Protein AF-A0A5J4PEL5-F1 (afdb_monomer_lite)

Secondary structure (DSSP, 8-state):
--------S-TTHHHHHHHHHHTT---PPPPTT-TTTTHHHHHHHHHIIIIIIHHHHHH---SSHHHHHHHHHHHHHIIIII----STTTTT--HHHHHHHHHHHHTTT-TT--GGG--------

Radius of gyration: 18.02 Å; chains: 1; bounding box: 47×32×40 Å

pLDDT: mean 70.87, std 19.32, range [28.73, 94.69]

Structure (mmCIF, N/CA/C/O backbone):
data_AF-A0A5J4PEL5-F1
#
_entry.id   AF-A0A5J4PEL5-F1
#
loop_
_atom_site.group_PDB
_atom_site.id
_atom_site.type_symbol
_atom_site.label_atom_id
_atom_site.label_alt_id
_atom_site.label_comp_id
_atom_site.label_asym_id
_atom_site.label_entity_id
_atom_site.label_seq_id
_atom_site.pdbx_PDB_ins_code
_atom_site.Cartn_x
_atom_site.Cartn_y
_atom_site.Cartn_z
_atom_site.occupancy
_atom_site.B_iso_or_equiv
_atom_site.auth_seq_id
_atom_site.auth_comp_id
_atom_site.auth_asym_id
_atom_site.auth_atom_id
_atom_site.pdbx_PDB_model_num
ATOM 1 N N . MET A 1 1 ? 31.646 -22.221 -7.564 1.00 28.73 1 MET A N 1
ATOM 2 C CA . MET A 1 1 ? 32.616 -21.230 -7.060 1.00 28.73 1 MET A CA 1
ATOM 3 C C . MET A 1 1 ? 31.809 -20.169 -6.350 1.00 28.73 1 MET A C 1
ATOM 5 O O . MET A 1 1 ? 31.082 -19.440 -7.006 1.00 28.73 1 MET A O 1
ATOM 9 N N . ILE A 1 2 ? 31.810 -20.218 -5.021 1.00 31.23 2 ILE A N 1
ATOM 10 C CA . ILE A 1 2 ? 31.106 -19.267 -4.164 1.00 31.23 2 ILE A CA 1
ATOM 11 C C . ILE A 1 2 ? 32.104 -18.132 -3.950 1.00 31.23 2 ILE A C 1
ATOM 13 O O . ILE A 1 2 ? 33.032 -18.295 -3.164 1.00 31.23 2 ILE A O 1
ATOM 17 N N . GLU A 1 3 ? 32.000 -17.058 -4.732 1.00 33.28 3 GLU A N 1
ATOM 18 C CA . GLU A 1 3 ? 32.787 -15.853 -4.470 1.00 33.28 3 GLU A CA 1
ATOM 19 C C . GLU A 1 3 ? 32.128 -15.045 -3.355 1.00 33.28 3 GLU A C 1
ATOM 21 O O . GLU A 1 3 ? 30.905 -14.914 -3.269 1.00 33.28 3 GLU A O 1
ATOM 26 N N . GLU A 1 4 ? 32.980 -14.586 -2.450 1.00 37.16 4 GLU A N 1
ATOM 27 C CA . GLU A 1 4 ? 32.642 -13.984 -1.177 1.00 37.16 4 GLU A CA 1
ATOM 28 C C . GLU A 1 4 ? 31.780 -12.727 -1.338 1.00 37.16 4 GLU A C 1
ATOM 30 O O . GLU A 1 4 ? 32.210 -11.700 -1.863 1.00 37.16 4 GLU A O 1
ATOM 35 N N . LEU A 1 5 ? 30.555 -12.790 -0.812 1.00 35.81 5 LEU A N 1
ATOM 36 C CA . LEU A 1 5 ? 29.727 -11.622 -0.526 1.00 35.81 5 LEU A CA 1
ATOM 37 C C . LEU A 1 5 ? 30.418 -10.791 0.564 1.00 35.81 5 LEU A C 1
ATOM 39 O O . LEU A 1 5 ? 30.185 -10.978 1.760 1.00 35.81 5 LEU A O 1
ATOM 43 N N . GLN A 1 6 ? 31.300 -9.887 0.136 1.00 33.81 6 GLN A N 1
ATOM 44 C CA . GLN A 1 6 ? 31.979 -8.935 1.001 1.00 33.81 6 GLN A CA 1
ATOM 45 C C . GLN A 1 6 ? 30.943 -8.061 1.717 1.00 33.81 6 GLN A C 1
ATOM 47 O O . GLN A 1 6 ? 30.171 -7.305 1.124 1.00 33.81 6 GLN A O 1
ATOM 52 N N . TYR A 1 7 ? 30.920 -8.233 3.029 1.00 41.91 7 TYR A N 1
ATOM 53 C CA . TYR A 1 7 ? 29.895 -7.759 3.937 1.00 41.91 7 TYR A CA 1
ATOM 54 C C . TYR A 1 7 ? 30.267 -6.403 4.550 1.00 41.91 7 TYR A C 1
ATOM 56 O O . TYR A 1 7 ? 31.341 -6.249 5.127 1.00 41.91 7 TYR A O 1
ATOM 64 N N . CYS A 1 8 ? 29.332 -5.449 4.502 1.00 41.25 8 CYS A N 1
ATOM 65 C CA . CYS A 1 8 ? 29.370 -4.203 5.270 1.00 41.25 8 CYS A CA 1
ATOM 66 C C . CYS A 1 8 ? 28.027 -4.002 5.999 1.00 41.25 8 CYS A C 1
ATOM 68 O O . CYS A 1 8 ? 27.135 -3.346 5.463 1.00 41.25 8 CYS A O 1
ATOM 70 N N . GLY A 1 9 ? 27.871 -4.553 7.211 1.00 40.81 9 GLY A N 1
ATOM 71 C CA . GLY A 1 9 ? 26.837 -4.103 8.164 1.00 40.81 9 GLY A CA 1
ATOM 72 C C . GLY A 1 9 ? 26.276 -5.176 9.105 1.00 40.81 9 GLY A C 1
ATOM 73 O O . GLY A 1 9 ? 25.651 -6.097 8.609 1.00 40.81 9 GLY A O 1
ATOM 74 N N . ALA A 1 10 ? 26.497 -4.986 10.420 1.00 44.25 10 ALA A N 1
ATOM 75 C CA . ALA A 1 10 ? 25.940 -5.626 11.636 1.00 44.25 10 ALA A CA 1
ATOM 76 C C . ALA A 1 10 ? 25.122 -6.939 11.504 1.00 44.25 10 ALA A C 1
ATOM 78 O O . ALA A 1 10 ? 24.181 -7.035 10.723 1.00 44.25 10 ALA A O 1
ATOM 79 N N . GLY A 1 11 ? 25.470 -7.937 12.335 1.00 49.84 11 GLY A N 1
ATOM 80 C CA . GLY A 1 11 ? 25.167 -9.376 12.174 1.00 49.84 11 GLY A CA 1
ATOM 81 C C . GLY A 1 11 ? 23.711 -9.795 11.932 1.00 49.84 11 GLY A C 1
ATOM 82 O O . GLY A 1 11 ? 23.489 -10.907 11.461 1.00 49.84 11 GLY A O 1
ATOM 83 N N . GLU A 1 12 ? 22.741 -8.915 12.171 1.00 53.38 12 GLU A N 1
ATOM 84 C CA . GLU A 1 12 ? 21.305 -9.139 11.953 1.00 53.38 12 GLU A CA 1
ATOM 85 C C . GLU A 1 12 ? 20.914 -9.174 10.464 1.00 53.38 12 GLU A C 1
ATOM 87 O O . GLU A 1 12 ? 19.943 -9.821 10.079 1.00 53.38 12 GLU A O 1
ATOM 92 N N . HIS A 1 13 ? 21.696 -8.552 9.574 1.00 58.12 13 HIS A N 1
ATOM 93 C CA . HIS A 1 13 ? 21.379 -8.535 8.140 1.00 58.12 13 HIS A CA 1
ATOM 94 C C . HIS A 1 13 ? 21.734 -9.830 7.397 1.00 58.12 13 HIS A C 1
ATOM 96 O O . HIS A 1 13 ? 21.374 -9.982 6.226 1.00 58.12 13 HIS A O 1
ATOM 102 N N . ARG A 1 14 ? 22.434 -10.769 8.045 1.00 65.19 14 ARG A N 1
ATOM 103 C CA . ARG A 1 14 ? 22.908 -11.998 7.397 1.00 65.19 14 ARG A CA 1
ATOM 104 C C . ARG A 1 14 ? 21.765 -12.959 7.077 1.00 65.19 14 ARG A C 1
ATOM 106 O O . ARG A 1 14 ? 21.748 -13.512 5.985 1.00 65.19 14 ARG A O 1
ATOM 113 N N . GLU A 1 15 ? 20.806 -13.124 7.984 1.00 77.88 15 GLU A N 1
ATOM 114 C CA . GLU A 1 15 ? 19.688 -14.065 7.812 1.00 77.88 15 GLU A CA 1
ATOM 115 C C . GLU A 1 15 ? 18.793 -13.673 6.634 1.00 77.88 15 GLU A C 1
ATOM 117 O O . GLU A 1 15 ? 18.465 -14.508 5.793 1.00 77.88 15 GLU A O 1
ATOM 122 N N . PHE A 1 16 ? 18.489 -12.380 6.506 1.00 77.88 16 PHE A N 1
ATOM 123 C CA . PHE A 1 16 ? 17.719 -11.857 5.381 1.00 77.88 16 PHE A CA 1
ATOM 124 C C . PHE A 1 16 ? 18.449 -12.047 4.043 1.00 77.88 16 PHE A C 1
ATOM 126 O O . PHE A 1 16 ? 17.841 -12.490 3.076 1.00 77.88 16 PHE A O 1
ATOM 133 N N . GLN A 1 17 ? 19.759 -11.773 3.971 1.00 76.12 17 GLN A N 1
ATOM 134 C CA . GLN A 1 17 ? 20.521 -11.997 2.732 1.00 76.12 17 GLN A CA 1
ATOM 135 C C . GLN A 1 17 ? 20.649 -13.484 2.378 1.00 76.12 17 GLN A C 1
ATOM 137 O O . GLN A 1 17 ? 20.595 -13.832 1.202 1.00 76.12 17 GLN A O 1
ATOM 142 N N . LEU A 1 18 ? 20.781 -14.362 3.376 1.00 81.31 18 LEU A N 1
ATOM 143 C CA . LEU A 1 18 ? 20.791 -15.809 3.161 1.00 81.31 18 LEU A CA 1
ATOM 144 C C . LEU A 1 18 ? 19.449 -16.301 2.623 1.00 81.31 18 LEU A C 1
ATOM 146 O O . LEU A 1 18 ? 19.442 -17.085 1.682 1.00 81.31 18 LEU A O 1
ATOM 150 N N . TYR A 1 19 ? 18.332 -15.817 3.172 1.00 79.69 19 TYR A N 1
ATOM 151 C CA . TYR A 1 19 ? 17.002 -16.138 2.657 1.00 79.69 19 TYR A CA 1
ATOM 152 C C . TYR A 1 19 ? 16.869 -15.754 1.181 1.00 79.69 19 TYR A C 1
ATOM 154 O O . TYR A 1 19 ? 16.490 -16.590 0.369 1.00 79.69 19 TYR A O 1
ATOM 162 N N . LEU A 1 20 ? 17.261 -14.529 0.815 1.00 80.06 20 LEU A N 1
ATOM 163 C CA . LEU A 1 20 ? 17.214 -14.075 -0.577 1.00 80.06 20 LEU A CA 1
ATOM 164 C C . LEU A 1 20 ? 18.107 -14.920 -1.494 1.00 80.06 20 LEU A C 1
ATOM 166 O O . LEU A 1 20 ? 17.686 -15.266 -2.589 1.00 80.06 20 LEU A O 1
ATOM 170 N N . ALA A 1 21 ? 19.303 -15.301 -1.036 1.00 79.50 21 ALA A N 1
ATOM 171 C CA . ALA A 1 21 ? 20.205 -16.155 -1.805 1.00 79.50 21 ALA A CA 1
ATOM 172 C C . ALA A 1 21 ? 19.664 -17.587 -1.985 1.00 79.50 21 ALA A C 1
ATOM 174 O O . ALA A 1 21 ? 19.804 -18.160 -3.061 1.00 79.50 21 ALA A O 1
ATOM 175 N N . ILE A 1 22 ? 19.040 -18.165 -0.952 1.00 80.44 22 ILE A N 1
ATOM 176 C CA . ILE A 1 22 ? 18.398 -19.492 -1.015 1.00 80.44 22 ILE A CA 1
ATOM 177 C C . ILE A 1 22 ? 17.198 -19.471 -1.966 1.00 80.44 22 ILE A C 1
ATOM 179 O O . ILE A 1 22 ? 16.951 -20.438 -2.688 1.00 80.44 22 ILE A O 1
ATOM 183 N N . GLU A 1 23 ? 16.453 -18.373 -1.951 1.00 78.88 23 GLU A N 1
ATOM 184 C CA . GLU A 1 23 ? 15.251 -18.177 -2.751 1.00 78.88 23 GLU A CA 1
ATOM 185 C C . GLU A 1 23 ? 15.527 -17.608 -4.153 1.00 78.88 23 GLU A C 1
ATOM 187 O O . GLU A 1 23 ? 14.583 -17.383 -4.904 1.00 78.88 23 GLU A O 1
ATOM 192 N N . ASP A 1 24 ? 16.798 -17.417 -4.522 1.00 77.56 24 ASP A N 1
ATOM 193 C CA . ASP A 1 24 ? 17.230 -16.858 -5.812 1.00 77.56 24 ASP A CA 1
ATOM 194 C C . ASP A 1 24 ? 16.589 -15.485 -6.123 1.00 77.56 24 ASP A C 1
ATOM 196 O O . ASP A 1 24 ? 16.211 -15.174 -7.253 1.00 77.56 24 ASP A O 1
ATOM 200 N N . ILE A 1 25 ? 16.441 -14.643 -5.092 1.00 76.44 25 ILE A N 1
ATOM 201 C CA . ILE A 1 25 ? 15.924 -13.275 -5.205 1.00 76.44 25 ILE A CA 1
ATOM 202 C C . ILE A 1 25 ? 17.089 -12.285 -5.235 1.00 76.44 25 ILE A C 1
ATOM 204 O O . ILE A 1 25 ? 17.830 -12.129 -4.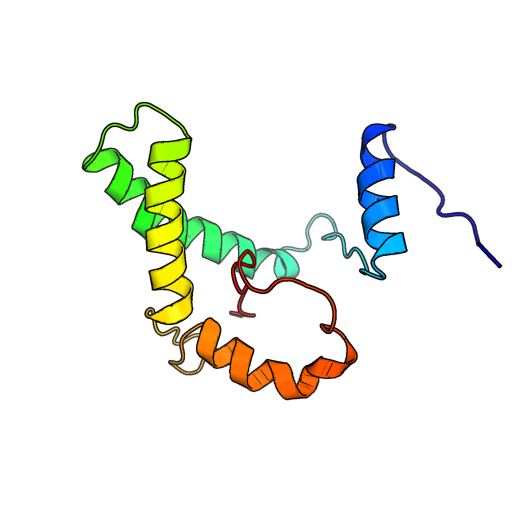261 1.00 76.44 25 ILE A O 1
ATOM 208 N N . GLU A 1 26 ? 17.193 -11.515 -6.317 1.00 74.19 26 GLU A N 1
ATOM 209 C CA . GLU A 1 26 ? 18.144 -10.409 -6.400 1.00 74.19 26 GLU A CA 1
ATOM 210 C C . GLU A 1 26 ? 17.696 -9.218 -5.531 1.00 74.19 26 GLU A C 1
ATOM 212 O O . GLU A 1 26 ? 16.634 -8.622 -5.731 1.00 74.19 26 GLU A O 1
ATOM 217 N N . HIS A 1 27 ? 18.534 -8.822 -4.570 1.00 74.50 27 HIS A N 1
ATOM 218 C CA . HIS A 1 27 ? 18.276 -7.654 -3.731 1.00 74.50 27 HIS A CA 1
ATOM 219 C C . HIS A 1 27 ? 18.799 -6.370 -4.379 1.00 74.50 27 HIS A C 1
ATOM 221 O O . HIS A 1 27 ? 19.985 -6.048 -4.296 1.00 74.50 27 HIS A O 1
ATOM 227 N N . THR A 1 28 ? 17.900 -5.565 -4.937 1.00 73.31 28 THR A N 1
ATOM 228 C CA . THR A 1 28 ? 18.255 -4.216 -5.393 1.00 73.31 28 THR A CA 1
ATOM 229 C C . THR A 1 28 ? 18.100 -3.204 -4.259 1.00 73.31 28 THR A C 1
ATOM 231 O O . THR A 1 28 ? 17.017 -3.047 -3.700 1.00 73.31 28 THR A O 1
ATOM 234 N N . LYS A 1 29 ? 19.170 -2.465 -3.944 1.00 70.31 29 LYS A N 1
ATOM 235 C CA . LYS A 1 29 ? 19.127 -1.338 -2.998 1.00 70.31 29 LYS A CA 1
ATOM 236 C C . LYS A 1 29 ? 19.003 -0.015 -3.747 1.00 70.31 29 LYS A C 1
ATOM 238 O O . LYS A 1 29 ? 19.723 0.232 -4.716 1.00 70.31 29 LYS A O 1
ATOM 243 N N . THR A 1 30 ? 18.146 0.877 -3.257 1.00 65.06 30 THR A N 1
ATOM 244 C CA . THR A 1 30 ? 18.075 2.255 -3.759 1.00 65.06 30 THR A CA 1
ATOM 245 C C . THR A 1 30 ? 19.385 2.981 -3.458 1.00 65.06 30 THR A C 1
ATOM 247 O O . THR A 1 30 ? 19.826 3.042 -2.309 1.00 65.06 30 THR A O 1
ATOM 250 N N . LYS A 1 31 ? 20.019 3.551 -4.488 1.00 63.22 31 LYS A N 1
ATOM 251 C CA . LYS A 1 31 ? 21.197 4.408 -4.302 1.00 63.22 31 LYS A CA 1
ATOM 252 C C . LYS A 1 31 ? 20.792 5.672 -3.542 1.00 63.22 31 LYS A C 1
ATOM 254 O O . LYS A 1 31 ? 19.754 6.270 -3.829 1.00 63.22 31 LYS A O 1
ATOM 259 N N . ALA A 1 32 ? 21.634 6.110 -2.606 1.00 59.34 32 ALA A N 1
ATOM 260 C CA . ALA A 1 32 ? 21.429 7.376 -1.911 1.00 59.34 32 ALA A CA 1
ATOM 261 C C . ALA A 1 32 ? 21.242 8.515 -2.932 1.00 59.34 32 ALA A C 1
ATOM 263 O O . ALA A 1 32 ? 22.011 8.623 -3.885 1.00 59.34 32 ALA A O 1
ATOM 264 N N . LYS A 1 33 ? 20.225 9.361 -2.721 1.00 56.97 33 LYS A N 1
ATOM 265 C CA . LYS A 1 33 ? 19.868 10.497 -3.597 1.00 56.97 33 LYS A CA 1
ATOM 266 C C . LYS A 1 33 ? 19.364 10.118 -5.005 1.00 56.97 33 LYS A C 1
ATOM 268 O O . LYS A 1 33 ? 19.389 10.967 -5.891 1.00 56.97 33 LYS A O 1
ATOM 273 N N . SER A 1 34 ?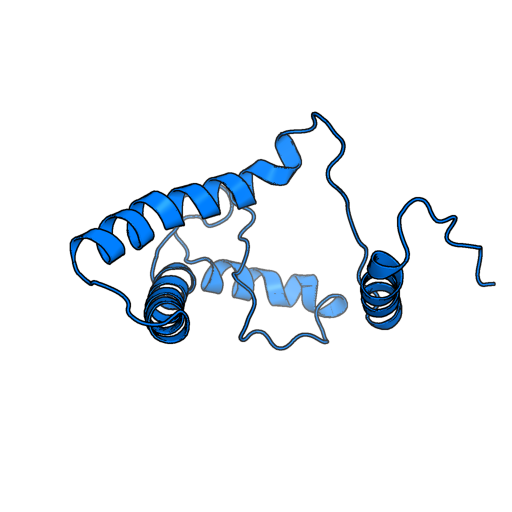 18.866 8.894 -5.214 1.00 56.84 34 SER A N 1
ATOM 274 C CA . SER A 1 34 ? 18.170 8.497 -6.451 1.00 56.84 34 SER A CA 1
ATOM 275 C C . SER A 1 34 ? 16.655 8.360 -6.208 1.00 56.84 34 SER A C 1
ATOM 277 O O . SER A 1 34 ? 16.173 7.268 -5.918 1.00 56.84 34 SER A O 1
ATOM 279 N N . PRO A 1 35 ? 15.877 9.455 -6.299 1.00 56.72 35 PRO A N 1
ATOM 280 C CA . PRO A 1 35 ? 14.441 9.462 -5.986 1.00 56.72 35 PRO A CA 1
ATOM 281 C C . PRO A 1 35 ? 13.572 8.666 -6.977 1.00 56.72 35 PRO A C 1
ATOM 283 O O . PRO A 1 35 ? 12.401 8.410 -6.715 1.00 56.72 35 PRO A O 1
ATOM 286 N N . GLN A 1 36 ? 14.119 8.261 -8.125 1.00 57.16 36 GLN A N 1
ATOM 287 C CA . GLN A 1 36 ? 13.356 7.623 -9.199 1.00 57.16 36 GLN A CA 1
ATOM 288 C C . GLN A 1 36 ? 12.883 6.208 -8.835 1.00 57.16 36 GLN A C 1
ATOM 290 O O . GLN A 1 36 ? 11.827 5.791 -9.302 1.00 57.16 36 GLN A O 1
ATOM 295 N N . THR A 1 37 ? 13.626 5.478 -7.993 1.00 57.19 37 THR A N 1
ATOM 296 C CA . THR A 1 37 ? 13.311 4.076 -7.662 1.00 57.19 37 THR A CA 1
ATOM 297 C C . THR A 1 37 ? 12.289 3.927 -6.536 1.00 57.19 37 THR A C 1
ATOM 299 O O . THR A 1 37 ? 11.652 2.884 -6.445 1.00 57.19 37 THR A O 1
ATOM 302 N N . ASN A 1 38 ? 12.081 4.956 -5.704 1.00 69.56 38 ASN A N 1
ATOM 303 C CA . ASN A 1 38 ? 11.170 4.883 -4.553 1.00 69.56 38 ASN A CA 1
ATOM 304 C C . ASN A 1 38 ? 9.784 5.498 -4.811 1.00 69.56 38 ASN A C 1
ATOM 306 O O . ASN A 1 38 ? 8.866 5.325 -4.012 1.00 69.56 38 ASN A O 1
ATOM 310 N N . GLY A 1 39 ? 9.599 6.191 -5.939 1.00 73.06 39 GLY A N 1
ATOM 311 C CA . GLY A 1 39 ? 8.383 6.964 -6.206 1.00 73.06 39 GLY A CA 1
ATOM 312 C C . GLY A 1 39 ? 7.086 6.145 -6.205 1.00 73.06 39 GLY A C 1
ATOM 313 O O . GLY A 1 39 ? 6.031 6.684 -5.886 1.00 73.06 39 GLY A O 1
ATOM 314 N N . ILE A 1 40 ? 7.143 4.848 -6.525 1.00 75.00 40 ILE A N 1
ATOM 315 C CA . ILE A 1 40 ? 5.975 3.953 -6.452 1.00 75.00 40 ILE A CA 1
ATOM 316 C C . ILE A 1 40 ? 5.592 3.688 -4.993 1.00 75.00 40 ILE A C 1
ATOM 318 O O . ILE A 1 40 ? 4.434 3.867 -4.624 1.00 75.00 40 ILE A O 1
ATOM 322 N N . CYS A 1 41 ? 6.565 3.308 -4.164 1.00 77.56 41 CYS A N 1
ATOM 323 C CA . CYS A 1 41 ? 6.353 3.039 -2.744 1.00 77.56 41 CYS A CA 1
ATOM 324 C C . CYS A 1 41 ? 5.877 4.302 -2.011 1.00 77.56 41 CYS A C 1
ATOM 326 O O . CYS A 1 41 ? 4.897 4.274 -1.272 1.00 77.56 41 CYS A O 1
ATOM 328 N N . GLU A 1 42 ? 6.494 5.448 -2.304 1.00 82.50 42 GLU A N 1
ATOM 329 C CA . GLU A 1 42 ? 6.085 6.741 -1.750 1.00 82.50 42 GLU A CA 1
ATOM 330 C C . GLU A 1 42 ? 4.656 7.128 -2.144 1.00 82.50 42 GLU A C 1
ATOM 332 O O . GLU A 1 42 ? 3.896 7.618 -1.306 1.00 82.50 42 GLU A O 1
ATOM 337 N N . ARG A 1 43 ? 4.266 6.913 -3.409 1.00 82.50 43 ARG A N 1
ATOM 338 C CA . ARG A 1 43 ? 2.887 7.151 -3.856 1.00 82.50 43 ARG A CA 1
ATOM 339 C C . ARG A 1 43 ? 1.907 6.216 -3.156 1.00 82.50 43 ARG A C 1
ATOM 341 O O . ARG A 1 43 ? 0.882 6.694 -2.684 1.00 82.50 43 ARG A O 1
ATOM 348 N N . PHE A 1 44 ? 2.237 4.931 -3.043 1.00 84.50 44 PHE A N 1
ATOM 349 C CA . PHE A 1 44 ? 1.406 3.958 -2.339 1.00 84.50 44 PHE A CA 1
ATOM 350 C C . PHE A 1 44 ? 1.191 4.346 -0.871 1.00 84.50 44 PHE A C 1
ATOM 352 O O . PHE A 1 44 ? 0.048 4.442 -0.428 1.00 84.50 44 PHE A O 1
ATOM 359 N N . HIS A 1 45 ? 2.264 4.661 -0.140 1.00 84.94 45 HIS A N 1
ATOM 360 C CA . HIS A 1 45 ? 2.168 5.090 1.257 1.00 84.94 45 HIS A CA 1
ATOM 361 C C . HIS A 1 45 ? 1.344 6.367 1.421 1.00 84.94 45 HIS A C 1
ATOM 363 O O . HIS A 1 45 ? 0.559 6.469 2.359 1.00 84.94 45 HIS A O 1
ATOM 369 N N . ARG A 1 46 ? 1.465 7.322 0.492 1.00 87.94 46 ARG A N 1
ATOM 370 C CA . ARG A 1 46 ? 0.632 8.530 0.500 1.00 87.94 46 ARG A CA 1
ATOM 371 C C . ARG A 1 46 ? -0.846 8.201 0.296 1.00 87.94 46 ARG A C 1
ATOM 373 O O . ARG A 1 46 ? -1.677 8.675 1.056 1.00 87.94 46 ARG A O 1
ATOM 380 N N . THR A 1 47 ? -1.172 7.349 -0.676 1.00 89.75 47 THR A N 1
ATOM 381 C CA . THR A 1 47 ? -2.555 6.913 -0.910 1.00 89.75 47 THR A CA 1
ATOM 382 C C . THR A 1 47 ? -3.132 6.181 0.301 1.00 89.75 47 THR A C 1
ATOM 384 O O . THR A 1 47 ? -4.251 6.474 0.703 1.00 89.75 47 THR A O 1
ATOM 387 N N . MET A 1 48 ? -2.368 5.284 0.927 1.00 90.25 48 MET A N 1
ATOM 388 C CA . MET A 1 48 ? -2.792 4.608 2.156 1.00 90.25 48 MET A CA 1
ATOM 389 C C . MET A 1 48 ? -3.016 5.604 3.302 1.00 90.25 48 MET A C 1
ATOM 391 O O . MET A 1 48 ? -4.004 5.504 4.027 1.00 90.25 48 MET A O 1
ATOM 395 N N . GLN A 1 49 ? -2.139 6.599 3.447 1.00 91.12 49 GLN A N 1
ATOM 396 C CA . GLN A 1 49 ? -2.300 7.653 4.445 1.00 91.12 49 GLN A CA 1
ATOM 397 C C . GLN A 1 49 ? -3.592 8.449 4.245 1.00 91.12 49 GLN A C 1
ATOM 399 O O . GLN A 1 49 ? -4.347 8.635 5.202 1.00 91.12 49 GLN A O 1
ATOM 404 N N . ASP A 1 50 ? -3.846 8.897 3.018 1.00 90.94 50 ASP A N 1
ATOM 405 C CA . ASP A 1 50 ? -4.954 9.795 2.697 1.00 90.94 50 ASP A CA 1
ATOM 406 C C . ASP A 1 50 ? -6.306 9.065 2.659 1.00 90.94 50 ASP A C 1
ATOM 408 O O . ASP A 1 50 ? -7.302 9.572 3.177 1.00 90.94 50 ASP A O 1
ATOM 412 N N . GLU A 1 51 ? -6.352 7.870 2.065 1.00 89.94 51 GLU A N 1
ATOM 413 C CA . GLU A 1 51 ? -7.595 7.118 1.866 1.00 89.94 51 GLU A CA 1
ATOM 414 C C . GLU A 1 51 ? -7.950 6.259 3.089 1.00 89.94 51 GLU A C 1
ATOM 416 O O . GLU A 1 51 ? -9.107 6.264 3.523 1.00 89.94 51 GLU A O 1
ATOM 421 N N . PHE A 1 52 ? -6.969 5.557 3.670 1.00 91.62 52 PHE A N 1
ATOM 422 C CA . PHE A 1 52 ? -7.193 4.640 4.788 1.00 91.62 52 PHE A CA 1
ATOM 423 C C . PHE A 1 52 ? -6.955 5.310 6.142 1.00 91.62 52 PHE A C 1
ATOM 425 O O . PHE A 1 52 ? -7.923 5.579 6.854 1.00 91.62 52 PHE A O 1
ATOM 432 N N . TYR A 1 53 ? -5.706 5.622 6.507 1.00 91.19 53 TYR A N 1
ATOM 433 C CA . TYR A 1 53 ? -5.369 6.025 7.881 1.00 91.19 53 TYR A CA 1
ATOM 434 C C . TYR A 1 53 ? -6.116 7.284 8.332 1.00 91.19 53 TYR A C 1
ATOM 436 O O . TYR A 1 53 ? -6.684 7.314 9.426 1.00 91.19 53 TYR A O 1
ATOM 444 N N . ALA A 1 54 ? -6.187 8.308 7.479 1.00 91.62 54 ALA A N 1
ATOM 445 C CA . ALA A 1 54 ? -6.906 9.541 7.786 1.00 91.62 54 ALA A CA 1
ATOM 446 C C . ALA A 1 54 ? -8.414 9.322 8.007 1.00 91.62 54 ALA A C 1
ATOM 448 O O . ALA A 1 54 ? -9.054 10.099 8.718 1.00 91.62 54 ALA A O 1
ATOM 449 N N . THR A 1 55 ? -9.005 8.289 7.408 1.00 91.50 55 THR A N 1
ATOM 450 C CA . THR A 1 55 ? -10.430 7.973 7.552 1.00 91.50 55 THR A CA 1
ATOM 451 C C . THR A 1 55 ? -10.672 7.021 8.722 1.00 91.50 55 THR A C 1
ATOM 453 O O . THR A 1 55 ? -11.560 7.270 9.539 1.00 91.50 55 THR A O 1
ATOM 456 N N . ALA A 1 56 ? -9.864 5.967 8.830 1.00 90.88 56 ALA A N 1
ATOM 457 C CA . ALA A 1 56 ? -9.919 4.942 9.864 1.00 90.88 56 ALA A CA 1
ATOM 458 C C . ALA A 1 56 ? -9.815 5.556 11.268 1.00 90.88 56 ALA A C 1
ATOM 460 O O . ALA A 1 56 ? -10.733 5.412 12.076 1.00 90.88 56 ALA A O 1
ATOM 461 N N . PHE A 1 57 ? -8.777 6.362 11.517 1.00 92.00 57 PHE A N 1
ATOM 462 C CA . PHE A 1 57 ? -8.541 6.969 12.832 1.00 92.00 57 PHE A CA 1
ATOM 463 C C . PHE A 1 57 ? -9.542 8.068 13.216 1.00 92.00 57 PHE A C 1
ATOM 465 O O . PHE A 1 57 ? -9.603 8.460 14.378 1.00 92.00 57 PHE A O 1
ATOM 472 N N . ARG A 1 58 ? -10.351 8.566 12.270 1.00 92.12 58 ARG A N 1
ATOM 473 C CA . ARG A 1 58 ? -11.463 9.487 12.573 1.00 92.12 58 ARG A CA 1
ATOM 474 C C . ARG A 1 58 ? -12.754 8.758 12.937 1.00 92.12 58 ARG A C 1
ATOM 476 O O . ARG A 1 58 ? -13.600 9.342 13.606 1.00 92.12 58 ARG A O 1
ATOM 483 N N . LYS A 1 59 ? -12.936 7.523 12.460 1.00 91.25 59 LYS A N 1
ATOM 484 C CA . LYS A 1 59 ? -14.185 6.758 12.601 1.00 91.25 59 LYS A CA 1
ATOM 485 C C . LYS A 1 59 ? -14.134 5.712 13.712 1.00 91.25 59 LYS A C 1
ATOM 487 O O . LYS A 1 59 ? -15.172 5.417 14.295 1.00 91.25 59 LYS A O 1
ATOM 492 N N . LYS A 1 60 ? -12.960 5.138 13.980 1.00 90.31 60 LYS A N 1
ATOM 493 C CA . LYS A 1 60 ? -12.785 3.992 14.877 1.00 90.31 60 LYS A CA 1
ATOM 494 C C . LYS A 1 60 ? -11.564 4.197 15.773 1.00 90.31 60 LYS A C 1
ATOM 496 O O . LYS A 1 60 ? -10.518 4.654 15.318 1.00 90.31 60 LYS A O 1
ATOM 501 N N . ILE A 1 61 ? -11.710 3.852 17.053 1.00 91.25 61 ILE A N 1
ATOM 502 C CA . ILE A 1 61 ? -10.597 3.781 18.005 1.00 91.25 61 ILE A CA 1
ATOM 503 C C . ILE A 1 61 ? -10.147 2.325 18.071 1.00 91.25 61 ILE A C 1
ATOM 505 O O . ILE A 1 61 ? -10.863 1.477 18.603 1.00 91.25 61 ILE A O 1
ATOM 509 N N . TYR A 1 62 ? -8.962 2.053 17.540 1.00 93.38 62 TYR A N 1
ATOM 510 C CA . TYR A 1 62 ? -8.357 0.724 17.540 1.00 93.38 62 TYR A CA 1
ATOM 511 C C . TYR A 1 62 ? -7.752 0.407 18.909 1.00 93.38 62 TYR A C 1
ATOM 513 O O . TYR A 1 62 ? -7.007 1.216 19.459 1.00 93.38 62 TYR A O 1
ATOM 521 N N . GLN A 1 63 ? -8.073 -0.768 19.454 1.00 92.56 63 GLN A N 1
ATOM 522 C CA . GLN A 1 63 ? -7.556 -1.226 20.754 1.00 92.56 63 GLN A CA 1
ATOM 523 C C . GLN A 1 63 ? -6.339 -2.149 20.612 1.00 92.56 63 GLN A C 1
ATOM 525 O O . GLN A 1 63 ? -5.514 -2.231 21.518 1.00 92.56 63 GLN A O 1
ATOM 530 N N . THR A 1 64 ? -6.218 -2.839 19.476 1.00 94.69 64 THR A N 1
ATOM 531 C CA . THR A 1 64 ? -5.114 -3.755 19.172 1.00 94.69 64 THR A CA 1
ATOM 532 C C . THR A 1 64 ? -4.613 -3.534 17.749 1.00 94.69 64 THR A C 1
ATOM 534 O O . THR A 1 64 ? -5.318 -2.984 16.900 1.00 94.69 64 THR A O 1
ATOM 537 N N . ILE A 1 65 ? -3.383 -3.977 17.481 1.00 93.06 65 ILE A N 1
ATOM 538 C CA . ILE A 1 65 ? -2.803 -3.937 16.132 1.00 93.06 65 ILE A CA 1
ATOM 539 C C . ILE A 1 65 ? -3.573 -4.873 15.192 1.00 93.06 65 ILE A C 1
ATOM 541 O O . ILE A 1 65 ? -3.788 -4.515 14.040 1.00 93.06 65 ILE A O 1
ATOM 545 N N . ASP A 1 66 ? -4.053 -6.019 15.681 1.00 93.19 66 ASP A N 1
ATOM 546 C CA . ASP A 1 66 ? -4.807 -6.982 14.867 1.00 93.19 66 ASP A CA 1
ATOM 547 C C . ASP A 1 66 ? -6.119 -6.396 14.326 1.00 93.19 66 ASP A C 1
ATOM 549 O O . ASP A 1 66 ? -6.492 -6.654 13.184 1.00 93.19 66 ASP A O 1
ATOM 553 N N . ASP A 1 67 ? -6.797 -5.561 15.118 1.00 91.44 67 ASP A N 1
ATOM 554 C CA . ASP A 1 67 ? -8.023 -4.876 14.694 1.00 91.44 67 ASP A CA 1
ATOM 555 C C . ASP A 1 67 ? -7.746 -3.838 13.592 1.00 91.44 67 ASP A C 1
ATOM 557 O O . ASP A 1 67 ? -8.530 -3.674 12.658 1.00 91.44 67 ASP A O 1
ATOM 561 N N . LEU A 1 68 ? -6.590 -3.167 13.658 1.00 92.25 68 LEU A N 1
ATOM 562 C CA . LEU A 1 68 ? -6.129 -2.290 12.584 1.00 92.25 68 LEU A CA 1
ATOM 563 C C . LEU A 1 68 ? -5.733 -3.096 11.340 1.00 92.25 68 LEU A C 1
ATOM 565 O O . LEU A 1 68 ? -6.082 -2.705 10.228 1.00 92.25 68 LEU A O 1
ATOM 569 N N . GLN A 1 69 ? -5.037 -4.222 11.519 1.00 91.75 69 GLN A N 1
ATOM 570 C CA . GLN A 1 69 ? -4.601 -5.086 10.423 1.00 91.75 69 GLN A CA 1
ATOM 571 C C . GLN A 1 69 ? -5.792 -5.654 9.647 1.00 91.75 69 GLN A C 1
ATOM 573 O O . GLN A 1 69 ? -5.764 -5.640 8.421 1.00 91.75 69 GLN A O 1
ATOM 578 N N . ALA A 1 70 ? -6.862 -6.070 10.331 1.0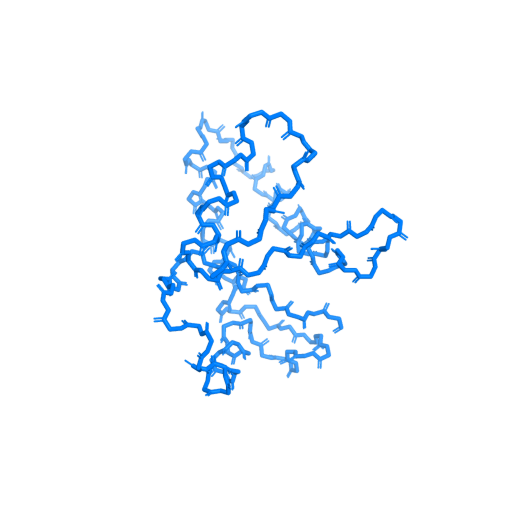0 92.44 70 ALA A N 1
ATOM 579 C CA . ALA A 1 70 ? -8.073 -6.563 9.680 1.00 92.44 70 ALA A CA 1
ATOM 580 C C . ALA A 1 70 ? -8.706 -5.510 8.752 1.00 92.44 70 ALA A C 1
ATOM 582 O O . ALA A 1 70 ? -9.075 -5.817 7.617 1.00 92.44 70 ALA A O 1
ATOM 583 N N . ASP A 1 71 ? -8.784 -4.253 9.199 1.00 92.44 71 ASP A N 1
ATOM 584 C CA . ASP A 1 71 ? -9.316 -3.161 8.379 1.00 92.44 71 ASP A CA 1
ATOM 585 C C . ASP A 1 71 ? -8.357 -2.797 7.224 1.00 92.44 71 ASP A C 1
ATOM 587 O O . ASP A 1 71 ? -8.813 -2.502 6.114 1.00 92.44 71 ASP A O 1
ATOM 591 N N . ILE A 1 72 ? -7.036 -2.859 7.453 1.00 92.38 72 ILE A N 1
ATOM 592 C CA . ILE A 1 72 ? -6.019 -2.679 6.403 1.00 92.38 72 ILE A CA 1
ATOM 593 C C . ILE A 1 72 ? -6.158 -3.760 5.332 1.00 92.38 72 ILE A C 1
ATOM 595 O O . ILE A 1 72 ? -6.116 -3.434 4.149 1.00 92.38 72 ILE A O 1
ATOM 599 N N . ASP A 1 73 ? -6.340 -5.022 5.714 1.00 91.00 73 ASP A N 1
ATOM 600 C CA . ASP A 1 73 ? -6.449 -6.143 4.777 1.00 91.00 73 ASP A CA 1
ATOM 601 C C . ASP A 1 73 ? -7.670 -5.981 3.860 1.00 91.00 73 ASP A C 1
ATOM 603 O O . ASP A 1 73 ? -7.582 -6.198 2.647 1.00 91.00 73 ASP A O 1
ATOM 607 N N . VAL A 1 74 ? -8.797 -5.517 4.413 1.00 91.88 74 VAL A N 1
ATOM 608 C CA . VAL A 1 74 ? -9.999 -5.184 3.634 1.00 91.88 74 VAL A CA 1
ATOM 609 C C . VAL A 1 74 ? -9.721 -4.037 2.661 1.00 91.88 74 VAL A C 1
ATOM 611 O O . VAL A 1 74 ? -10.062 -4.133 1.479 1.00 91.88 74 VAL A O 1
ATOM 614 N N . TRP A 1 75 ? -9.072 -2.965 3.123 1.00 92.50 75 TRP A N 1
ATOM 615 C CA . TRP A 1 75 ? -8.708 -1.843 2.255 1.00 92.50 75 TRP A CA 1
ATOM 616 C C . TRP A 1 75 ? -7.727 -2.259 1.151 1.00 92.50 75 TRP A C 1
ATOM 618 O O . TRP A 1 75 ? -7.870 -1.842 0.002 1.00 92.50 75 TRP A O 1
ATOM 628 N N . LEU A 1 76 ? -6.763 -3.123 1.470 1.00 89.81 76 LEU A N 1
ATOM 629 C CA . LEU A 1 76 ? -5.765 -3.618 0.529 1.00 89.81 76 LEU A CA 1
ATOM 630 C C . LEU A 1 76 ? -6.404 -4.487 -0.559 1.00 89.81 76 LEU A C 1
ATOM 632 O O . LEU A 1 76 ? -6.016 -4.396 -1.726 1.00 89.81 76 LEU A O 1
ATOM 636 N N . LYS A 1 77 ? -7.416 -5.286 -0.201 1.00 89.19 77 LYS A N 1
ATOM 637 C CA . LYS A 1 77 ? -8.216 -6.038 -1.171 1.00 89.19 77 LYS A CA 1
ATOM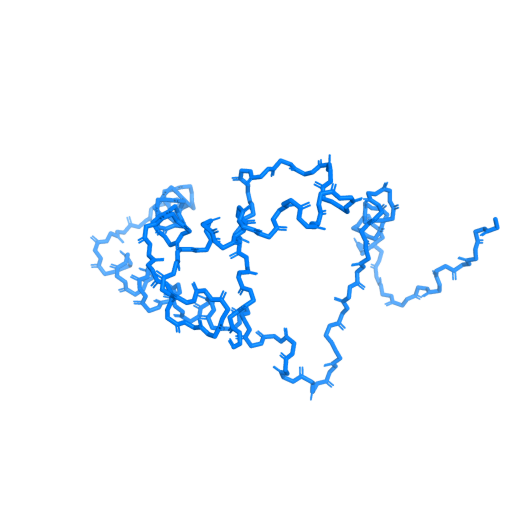 638 C C . LYS A 1 77 ? -8.930 -5.100 -2.144 1.00 89.19 77 LYS A C 1
ATOM 640 O O . LYS A 1 77 ? -8.762 -5.249 -3.351 1.00 89.19 77 LYS A O 1
ATOM 645 N N . TYR A 1 78 ? -9.635 -4.091 -1.631 1.00 90.56 78 TYR A N 1
ATOM 646 C CA . TYR A 1 78 ? -10.275 -3.068 -2.465 1.00 90.56 78 TYR A CA 1
ATOM 647 C C . TYR A 1 78 ? -9.262 -2.375 -3.394 1.00 90.56 78 TYR A C 1
ATOM 649 O O . TYR A 1 78 ? -9.495 -2.251 -4.597 1.00 90.56 78 TYR A O 1
ATOM 657 N N . TYR A 1 79 ? -8.103 -1.975 -2.862 1.00 88.12 79 TYR A N 1
ATOM 658 C CA . TYR A 1 79 ? -7.048 -1.324 -3.637 1.00 88.12 79 TYR A CA 1
ATOM 659 C C . TYR A 1 79 ? -6.542 -2.200 -4.793 1.00 88.12 79 TYR A C 1
ATOM 661 O O . TYR A 1 79 ? -6.359 -1.708 -5.905 1.00 88.12 79 TYR A O 1
ATOM 669 N N . ASN A 1 80 ? -6.322 -3.495 -4.550 1.00 85.88 80 ASN A N 1
ATOM 670 C CA . ASN A 1 80 ? -5.752 -4.401 -5.547 1.00 85.88 80 ASN A CA 1
ATOM 671 C C . ASN A 1 80 ? -6.776 -4.928 -6.560 1.00 85.88 80 ASN A C 1
ATOM 673 O O . ASN A 1 80 ? -6.424 -5.131 -7.724 1.00 85.88 80 ASN A O 1
ATOM 677 N N . GLU A 1 81 ? -8.013 -5.182 -6.134 1.00 86.44 81 GLU A N 1
ATOM 678 C CA . GLU A 1 81 ? -9.002 -5.919 -6.930 1.00 86.44 81 GLU A CA 1
ATOM 679 C C . GLU A 1 81 ? -10.087 -5.026 -7.532 1.00 86.44 81 GLU A C 1
ATOM 681 O O . GLU A 1 81 ? -10.585 -5.343 -8.611 1.00 86.44 81 GLU A O 1
ATOM 686 N N . GLU A 1 82 ? -10.424 -3.906 -6.887 1.00 86.31 82 GLU A N 1
ATOM 687 C CA . GLU A 1 82 ? -11.597 -3.095 -7.241 1.00 86.31 82 GLU A CA 1
ATOM 688 C C . GLU A 1 82 ? -11.231 -1.691 -7.731 1.00 86.31 82 GLU A C 1
ATOM 690 O O . GLU A 1 82 ? -11.887 -1.164 -8.629 1.00 86.31 82 GLU A O 1
ATOM 695 N N . ARG A 1 83 ? -10.173 -1.075 -7.188 1.00 82.06 83 ARG A N 1
ATOM 696 C CA . ARG A 1 83 ? -9.769 0.296 -7.527 1.00 82.06 83 ARG A CA 1
ATOM 697 C C . ARG A 1 83 ? -9.123 0.342 -8.921 1.00 82.06 83 ARG A C 1
ATOM 699 O O . ARG A 1 83 ? -8.049 -0.230 -9.111 1.00 82.06 83 ARG A O 1
ATOM 706 N N . PRO A 1 84 ? -9.702 1.044 -9.913 1.00 81.19 84 PRO A N 1
ATOM 707 C CA . PRO A 1 84 ? -9.060 1.224 -11.209 1.00 81.19 84 PRO A CA 1
ATOM 708 C C . PRO A 1 84 ? -7.962 2.292 -11.124 1.00 81.19 84 PRO A C 1
ATOM 710 O O . PRO A 1 84 ? -8.137 3.349 -10.515 1.00 81.19 84 PRO A O 1
ATOM 713 N N . HIS A 1 85 ? -6.821 2.040 -11.767 1.00 80.19 85 HIS A N 1
ATOM 714 C CA . HIS A 1 85 ? -5.709 2.989 -11.825 1.00 80.19 85 HIS A CA 1
ATOM 715 C C . HIS A 1 85 ? -5.536 3.517 -13.248 1.00 80.19 85 HIS A C 1
ATOM 717 O O . HIS A 1 85 ? -5.285 2.764 -14.184 1.00 80.19 85 HIS A O 1
ATOM 723 N N . THR A 1 86 ? -5.604 4.834 -13.420 1.00 70.94 86 THR A N 1
ATOM 724 C CA . THR A 1 86 ? -5.402 5.503 -14.719 1.00 70.94 86 THR A CA 1
ATOM 725 C C . THR A 1 86 ? -3.931 5.781 -15.044 1.00 70.94 86 THR A C 1
ATOM 727 O O . THR A 1 86 ? -3.632 6.391 -16.067 1.00 70.94 86 THR A O 1
ATOM 730 N N . GLY A 1 87 ? -3.000 5.341 -14.191 1.00 68.12 87 GLY A N 1
ATOM 731 C CA . GLY A 1 87 ? -1.564 5.497 -14.416 1.00 68.12 87 GLY A CA 1
ATOM 732 C C . GLY A 1 87 ? -1.076 4.790 -15.684 1.00 68.12 87 GLY A C 1
ATOM 733 O O . GLY A 1 87 ? -1.735 3.878 -16.194 1.00 68.12 87 GLY A O 1
ATOM 734 N N . LYS A 1 88 ? 0.106 5.194 -16.166 1.00 65.06 88 LYS A N 1
ATOM 735 C CA . LYS A 1 88 ? 0.671 4.832 -17.479 1.00 65.06 88 LYS A CA 1
ATOM 736 C C . LYS A 1 88 ? 0.687 3.332 -17.767 1.00 65.06 88 LYS A C 1
ATOM 738 O O . LYS A 1 88 ? 0.634 2.947 -18.925 1.00 65.06 88 LYS A O 1
ATOM 743 N N . HIS A 1 89 ? 0.783 2.502 -16.735 1.00 64.31 89 HIS A N 1
ATOM 744 C CA . HIS A 1 89 ? 0.924 1.054 -16.864 1.00 64.31 89 HIS A CA 1
ATOM 745 C C . HIS A 1 89 ? -0.352 0.264 -16.553 1.00 64.31 89 HIS A C 1
ATOM 747 O O . HIS A 1 89 ? -0.449 -0.895 -16.948 1.00 64.31 89 HIS A O 1
ATOM 753 N N . CYS A 1 90 ? -1.328 0.870 -15.872 1.00 64.75 90 CYS A N 1
ATOM 754 C CA . CYS A 1 90 ? -2.576 0.195 -15.516 1.00 64.75 90 CYS A CA 1
ATOM 755 C C . CYS A 1 90 ? -3.681 0.452 -16.551 1.00 64.75 90 CYS A C 1
ATOM 757 O O . CYS A 1 90 ? -4.555 -0.390 -16.718 1.00 64.75 90 CYS A O 1
ATOM 759 N N . TYR A 1 91 ? -3.646 1.571 -17.290 1.00 76.31 91 TYR A N 1
ATOM 760 C CA . TYR A 1 91 ? -4.610 1.879 -18.364 1.00 76.31 91 TYR A CA 1
ATOM 761 C C . TYR A 1 91 ? -6.090 1.748 -17.944 1.00 76.31 91 TYR A C 1
ATOM 763 O O . TYR A 1 91 ? -6.929 1.294 -18.719 1.00 76.31 91 TYR A O 1
ATOM 771 N N . GLY A 1 92 ? -6.416 2.111 -16.701 1.00 78.62 92 GLY A N 1
ATOM 772 C CA . GLY A 1 92 ? -7.766 1.991 -16.140 1.00 78.62 92 GLY A CA 1
ATOM 773 C C . GLY A 1 92 ? -8.099 0.615 -15.554 1.00 78.62 92 GLY A C 1
ATOM 774 O O . GLY A 1 92 ? -9.201 0.437 -15.046 1.00 78.62 92 GLY A O 1
ATOM 775 N N . LYS A 1 93 ? -7.167 -0.343 -15.584 1.00 82.12 93 LYS A N 1
ATOM 776 C CA . LYS A 1 93 ? -7.298 -1.651 -14.931 1.00 82.12 93 LYS A CA 1
ATOM 777 C C . LYS A 1 93 ? -6.932 -1.574 -13.451 1.00 82.12 93 LYS A C 1
ATOM 779 O O . LYS A 1 93 ? -6.264 -0.635 -13.003 1.00 82.12 93 LYS A O 1
ATOM 784 N N . THR A 1 94 ? -7.343 -2.586 -12.699 1.00 84.94 94 THR A N 1
ATOM 785 C CA . THR A 1 94 ? -6.921 -2.760 -11.304 1.00 84.94 94 THR A CA 1
ATOM 786 C C . THR A 1 94 ? -5.499 -3.337 -11.234 1.00 84.94 94 THR A C 1
ATOM 788 O O . THR A 1 94 ? -5.012 -3.910 -12.224 1.00 84.94 94 THR A O 1
ATOM 791 N N . PRO A 1 95 ? -4.780 -3.181 -10.106 1.00 83.12 95 PRO A N 1
ATOM 792 C CA . PRO A 1 95 ? -3.455 -3.771 -9.936 1.00 83.12 95 PRO A CA 1
ATOM 793 C C . PRO A 1 95 ? -3.455 -5.282 -10.193 1.00 83.12 95 PRO A C 1
ATOM 795 O O . PRO A 1 95 ? -2.586 -5.768 -10.917 1.00 83.12 95 PRO A O 1
ATOM 798 N N . MET A 1 96 ? -4.471 -6.003 -9.706 1.00 84.19 96 MET A N 1
ATOM 799 C CA . MET A 1 96 ? -4.619 -7.444 -9.930 1.00 84.19 96 MET A CA 1
ATOM 800 C C . MET A 1 96 ? -4.790 -7.786 -11.413 1.00 84.19 96 MET A C 1
ATOM 802 O O . MET A 1 96 ? -4.060 -8.618 -11.940 1.00 84.19 96 MET A O 1
ATOM 806 N N . GLN A 1 97 ? -5.664 -7.078 -12.132 1.00 82.44 97 GLN A N 1
ATOM 807 C CA . GLN A 1 97 ? -5.844 -7.288 -13.576 1.00 82.44 97 GLN A CA 1
ATOM 808 C C . GLN A 1 97 ? -4.567 -6.994 -14.379 1.00 82.44 97 GLN A C 1
ATOM 810 O O . GLN A 1 97 ? -4.281 -7.638 -15.391 1.00 82.44 97 GLN A O 1
ATOM 815 N N . THR A 1 98 ? -3.795 -5.995 -13.948 1.00 82.19 98 THR A N 1
ATOM 816 C CA . THR A 1 98 ? -2.509 -5.653 -14.569 1.00 82.19 98 THR A CA 1
ATOM 817 C C . THR A 1 98 ? -1.485 -6.762 -14.330 1.00 82.19 98 THR A C 1
ATOM 819 O O . THR A 1 98 ? -0.785 -7.171 -15.258 1.00 82.19 98 THR A O 1
ATOM 822 N N . TRP A 1 99 ? -1.442 -7.295 -13.108 1.00 81.12 99 TRP A N 1
ATOM 823 C CA . TRP A 1 99 ? -0.594 -8.423 -12.739 1.00 81.12 99 TRP A CA 1
ATOM 824 C C . TRP A 1 99 ? -0.936 -9.692 -13.514 1.00 81.12 99 TRP A C 1
ATOM 826 O O . TRP A 1 99 ? -0.044 -10.298 -14.098 1.00 81.12 99 TRP A O 1
ATOM 836 N N . GLU A 1 100 ? -2.211 -10.067 -13.588 1.00 81.69 100 GLU A N 1
ATOM 837 C CA . GLU A 1 100 ? -2.671 -11.241 -14.338 1.00 81.69 100 GLU A CA 1
ATOM 838 C C . GLU A 1 100 ? -2.321 -11.153 -15.827 1.00 81.69 100 GLU A C 1
ATOM 840 O O . GLU A 1 100 ? -1.957 -12.157 -16.436 1.00 81.69 100 GLU A O 1
ATOM 845 N N . GLY A 1 101 ? -2.367 -9.953 -16.414 1.00 77.56 101 GLY A N 1
ATOM 846 C CA . GLY A 1 101 ? -1.930 -9.729 -17.793 1.00 77.56 101 GLY A CA 1
ATOM 847 C C . GLY A 1 101 ? -0.416 -9.877 -17.990 1.00 77.56 101 GLY A C 1
ATOM 848 O O . GLY A 1 101 ? 0.033 -10.298 -19.056 1.00 77.56 101 GLY A O 1
ATOM 849 N N . TRP A 1 102 ? 0.383 -9.551 -16.972 1.00 72.38 102 TRP A N 1
ATOM 850 C CA . TRP A 1 102 ? 1.845 -9.638 -17.020 1.00 72.38 102 TRP A CA 1
ATOM 851 C C . TRP A 1 102 ? 2.382 -11.020 -16.620 1.00 72.38 102 TRP A C 1
ATOM 853 O O . TRP A 1 102 ? 3.387 -11.479 -17.167 1.00 72.38 102 TRP A O 1
ATOM 863 N N . TYR A 1 103 ? 1.687 -11.720 -15.723 1.00 68.75 103 TYR A N 1
ATOM 864 C CA . TYR A 1 103 ? 2.087 -13.006 -15.154 1.00 68.75 103 TYR A CA 1
ATOM 865 C C . TYR A 1 103 ? 2.474 -14.064 -16.208 1.00 68.75 103 TYR A C 1
ATOM 867 O O . TYR A 1 103 ? 3.530 -14.681 -16.049 1.00 68.75 103 TYR A O 1
ATOM 875 N N . PRO A 1 104 ? 1.739 -14.256 -17.327 1.00 66.44 104 PRO A N 1
ATOM 876 C CA . PRO A 1 104 ? 2.141 -15.189 -18.380 1.00 66.44 104 PRO A CA 1
ATOM 877 C C . PRO A 1 104 ? 3.512 -14.875 -18.992 1.00 66.44 104 PRO A C 1
ATOM 879 O O . PRO A 1 104 ? 4.264 -15.795 -19.314 1.00 66.44 104 PRO A O 1
ATOM 882 N N . SER A 1 105 ? 3.860 -13.591 -19.111 1.00 61.00 105 SER A N 1
ATOM 883 C CA . SER A 1 105 ? 5.130 -13.125 -19.683 1.00 61.00 105 SER A CA 1
ATOM 884 C C . SER A 1 105 ? 6.315 -13.362 -18.742 1.00 61.00 105 SER A C 1
ATOM 886 O O . SER A 1 105 ? 7.429 -13.615 -19.203 1.00 61.00 105 SER A O 1
ATOM 888 N N . CYS A 1 106 ? 6.069 -13.354 -17.429 1.00 58.12 106 CYS A N 1
ATOM 889 C CA . CYS A 1 106 ? 7.095 -13.496 -16.389 1.00 58.12 106 CYS A CA 1
ATOM 890 C C . CYS A 1 106 ? 7.027 -14.815 -15.614 1.00 58.12 106 CYS A C 1
ATOM 892 O O . CYS A 1 106 ? 7.776 -15.030 -14.662 1.00 58.12 106 CYS A O 1
ATOM 894 N N . LYS A 1 107 ? 6.205 -15.756 -16.089 1.00 54.16 107 LYS A N 1
ATOM 895 C CA . LYS A 1 107 ? 6.009 -17.094 -15.519 1.00 54.16 107 LYS A CA 1
ATOM 896 C C . LYS A 1 107 ? 7.310 -17.885 -15.328 1.00 54.16 107 LYS A C 1
ATOM 898 O O . LYS A 1 107 ? 7.358 -18.759 -14.475 1.00 54.16 107 LYS A O 1
ATOM 903 N N . ARG A 1 108 ? 8.370 -17.570 -16.086 1.00 48.09 108 ARG A N 1
ATOM 904 C CA . ARG A 1 108 ? 9.704 -18.184 -15.940 1.00 48.09 108 ARG A CA 1
ATOM 905 C C . ARG A 1 108 ? 10.498 -17.705 -14.714 1.00 48.09 108 ARG A C 1
ATOM 907 O O . ARG A 1 108 ? 11.449 -18.380 -14.353 1.00 48.09 108 ARG A O 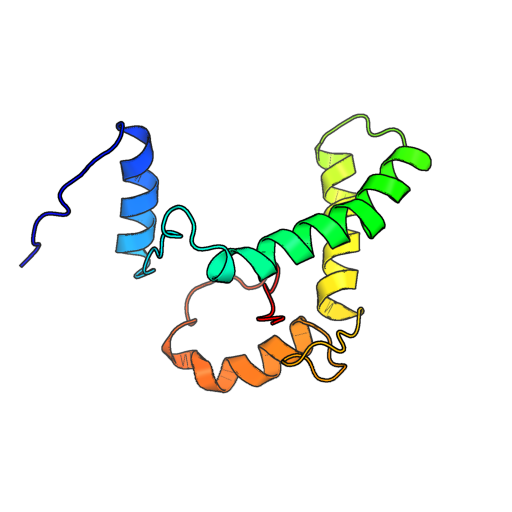1
ATOM 914 N N . GLN A 1 109 ? 10.131 -16.577 -14.099 1.00 49.88 109 GLN A N 1
ATOM 915 C CA . GLN A 1 109 ? 10.855 -15.970 -12.967 1.00 49.88 109 GLN A CA 1
ATOM 916 C C . GLN A 1 109 ? 10.082 -16.018 -11.632 1.00 49.88 109 GLN A C 1
ATOM 918 O O . GLN A 1 109 ? 10.692 -15.883 -10.583 1.00 49.88 109 GLN A O 1
ATOM 923 N N . ILE A 1 110 ? 8.756 -16.223 -11.634 1.00 53.69 110 ILE A N 1
ATOM 924 C CA . ILE A 1 110 ? 7.880 -15.988 -10.453 1.00 53.69 110 ILE A CA 1
ATOM 925 C C . ILE A 1 110 ? 7.282 -17.299 -9.899 1.00 53.69 110 ILE A C 1
ATOM 927 O O . ILE A 1 110 ? 6.297 -17.315 -9.169 1.00 53.69 110 ILE A O 1
ATOM 931 N N . THR A 1 111 ? 7.843 -18.454 -10.245 1.00 43.81 111 THR A N 1
ATOM 932 C CA . THR A 1 111 ? 7.213 -19.767 -10.011 1.00 43.81 111 THR A CA 1
ATOM 933 C C . THR A 1 111 ? 7.148 -20.255 -8.556 1.00 43.81 111 THR A C 1
ATOM 935 O O . THR A 1 111 ? 6.711 -21.385 -8.347 1.00 43.81 111 THR A O 1
ATOM 938 N N . ARG A 1 112 ? 7.537 -19.465 -7.542 1.00 46.22 112 ARG A N 1
ATOM 939 C CA . ARG A 1 112 ? 7.670 -19.979 -6.162 1.00 46.22 112 ARG A CA 1
ATOM 940 C C . ARG A 1 112 ? 6.911 -19.257 -5.044 1.00 46.22 112 ARG A C 1
ATOM 942 O O . ARG A 1 112 ? 6.845 -19.810 -3.951 1.00 46.22 112 ARG A O 1
ATOM 949 N N . TYR A 1 113 ? 6.289 -18.098 -5.275 1.00 48.34 113 TYR A N 1
ATOM 950 C CA . TYR A 1 113 ? 5.688 -17.326 -4.173 1.00 48.34 113 TYR A CA 1
ATOM 951 C C . TYR A 1 113 ? 4.167 -17.447 -4.085 1.00 48.34 113 TYR A C 1
ATOM 953 O O . TYR A 1 113 ? 3.446 -17.312 -5.073 1.00 48.34 113 TYR A O 1
ATOM 961 N N . SER A 1 114 ? 3.684 -17.659 -2.857 1.00 36.72 114 SER A N 1
ATOM 962 C CA . SER A 1 114 ? 2.272 -17.556 -2.489 1.00 36.72 114 SER A CA 1
ATOM 963 C C . SER A 1 114 ? 1.781 -16.126 -2.726 1.00 36.72 114 SER A C 1
ATOM 965 O O . SER A 1 114 ? 2.170 -15.195 -2.023 1.00 36.72 114 SER A O 1
ATOM 967 N N . LEU A 1 115 ? 0.900 -15.974 -3.714 1.00 44.03 115 LEU A N 1
ATOM 968 C CA . LEU A 1 115 ? 0.339 -14.712 -4.213 1.00 44.03 115 LEU A CA 1
ATOM 969 C C . LEU A 1 115 ? -0.539 -13.960 -3.193 1.00 44.03 115 LEU A C 1
ATOM 971 O O . LEU A 1 115 ? -0.944 -12.832 -3.446 1.00 44.03 115 LEU A O 1
ATOM 975 N N . SER A 1 116 ? -0.830 -14.557 -2.034 1.00 33.78 116 SER A N 1
ATOM 976 C CA . SER A 1 116 ? -1.806 -14.049 -1.061 1.00 33.78 116 SER A CA 1
ATOM 977 C C . SER A 1 116 ? -1.330 -12.885 -0.184 1.00 33.78 116 SER A C 1
ATOM 979 O O . SER A 1 116 ? -2.139 -12.333 0.554 1.00 33.78 116 SER A O 1
ATOM 981 N N . LYS A 1 117 ? -0.043 -12.511 -0.225 1.00 34.91 117 LYS A N 1
ATOM 982 C CA . LYS A 1 117 ? 0.525 -11.465 0.655 1.00 34.91 117 LYS A CA 1
ATOM 983 C C . LYS A 1 117 ? 1.283 -10.353 -0.066 1.00 34.91 117 LYS A C 1
ATOM 985 O O . LYS A 1 117 ? 1.817 -9.459 0.587 1.00 34.91 117 LYS A O 1
ATOM 990 N N . PHE A 1 118 ? 1.340 -10.383 -1.394 1.00 41.12 118 PHE A N 1
ATOM 991 C CA . PHE A 1 118 ? 1.960 -9.299 -2.141 1.00 41.12 118 PHE A CA 1
ATOM 992 C C . PHE A 1 118 ? 0.932 -8.200 -2.380 1.00 41.12 118 PHE A C 1
ATOM 994 O O . PHE A 1 118 ? -0.025 -8.380 -3.129 1.00 41.12 118 PHE A O 1
ATOM 1001 N N . CYS A 1 119 ? 1.172 -7.027 -1.790 1.00 45.22 119 CYS A N 1
ATOM 1002 C CA . CYS A 1 119 ? 0.699 -5.805 -2.416 1.00 45.22 119 CYS A CA 1
ATOM 1003 C C . CYS A 1 119 ? 1.315 -5.808 -3.813 1.00 45.22 119 CYS A C 1
ATOM 1005 O O . CYS A 1 119 ? 2.543 -5.801 -3.944 1.00 45.22 119 CYS A O 1
ATOM 1007 N N . ILE A 1 120 ? 0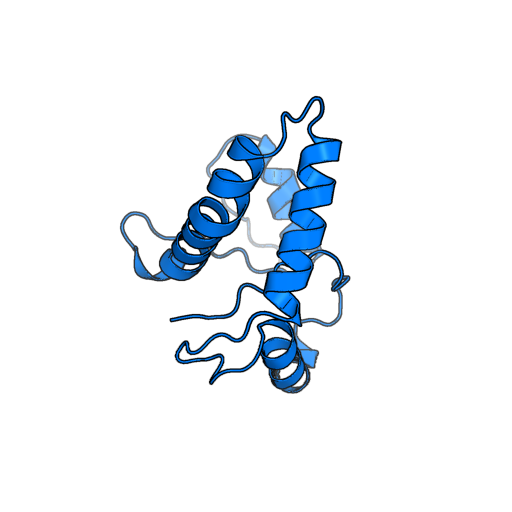.480 -5.912 -4.845 1.00 52.78 120 ILE A N 1
ATOM 1008 C CA . ILE A 1 120 ? 0.937 -5.815 -6.224 1.00 52.78 120 ILE A CA 1
ATOM 1009 C C . ILE A 1 120 ? 1.385 -4.368 -6.355 1.00 52.78 120 ILE A C 1
ATOM 1011 O O . ILE A 1 120 ? 0.578 -3.472 -6.590 1.00 52.78 120 ILE A O 1
ATOM 1015 N N . PHE A 1 121 ? 2.674 -4.132 -6.096 1.00 50.00 121 PHE A N 1
ATOM 1016 C CA . PHE A 1 121 ? 3.354 -2.876 -6.355 1.00 50.00 121 PHE A CA 1
ATOM 1017 C C . PHE A 1 121 ? 3.338 -2.709 -7.865 1.00 50.00 121 PHE A C 1
ATOM 1019 O O . PHE A 1 121 ? 4.292 -3.025 -8.574 1.00 50.00 121 PHE A O 1
ATOM 1026 N N . ALA A 1 122 ? 2.182 -2.288 -8.368 1.00 41.06 122 ALA A N 1
ATOM 1027 C CA . ALA A 1 122 ? 2.012 -1.920 -9.738 1.00 41.06 122 ALA A CA 1
ATOM 1028 C C . ALA A 1 122 ? 3.068 -0.850 -9.993 1.00 41.06 122 ALA A C 1
ATOM 1030 O O . ALA A 1 122 ? 3.161 0.162 -9.291 1.00 41.06 122 ALA A O 1
ATOM 1031 N N . PHE A 1 123 ? 3.902 -1.145 -10.978 1.00 42.12 123 PHE A N 1
ATOM 1032 C CA . PHE A 1 123 ? 4.706 -0.203 -11.719 1.00 42.12 123 PHE A CA 1
ATOM 1033 C C . PHE A 1 123 ? 3.811 0.972 -12.130 1.00 42.12 123 PHE A C 1
ATOM 1035 O O . PHE A 1 123 ? 3.280 0.971 -13.222 1.00 42.12 123 PHE A O 1
ATOM 1042 N N . VAL A 1 124 ? 3.563 1.948 -11.258 1.00 40.06 124 VAL A N 1
ATOM 1043 C CA . VAL A 1 124 ? 2.765 3.146 -11.558 1.00 40.06 124 VAL A CA 1
ATOM 1044 C C . VAL A 1 124 ? 3.720 4.331 -11.546 1.00 40.06 124 VAL A C 1
ATOM 1046 O O . VAL A 1 124 ? 3.741 5.147 -10.620 1.00 40.06 124 VAL A O 1
ATOM 1049 N N . GLY A 1 125 ? 4.607 4.345 -12.541 1.00 34.72 125 GLY A N 1
ATOM 1050 C CA . GLY A 1 125 ? 5.122 5.574 -13.149 1.00 34.72 125 GLY A CA 1
ATOM 1051 C C . GLY A 1 125 ? 4.256 5.998 -14.328 1.00 34.72 125 GLY A C 1
ATOM 1052 O O . GLY A 1 125 ? 3.290 5.268 -14.637 1.00 34.72 125 GLY A O 1
#

Foldseek 3Di:
DDDDPDDDDDPVCPVVVVVCVVVVHDDDDDDPPPVPVCVLVVVVVVCCVVVPVVVDVVPDDDPDVVVVVVSVLVVLCCQQQPDFDCAPQRVRHGLVVSCVVCCVVCVVPPVDDDPSPDSSSPPRD

Organism: NCBI:txid433724

Sequence (125 aa):
MIEELQYCGAGEHREFQLYLAIEDIEHTKTKAKSPQTNGICERFHRTMQDEFYATAFRKKIYQTIDDLQADIDVWLKYYNEERPHTGKHCYGKTPMQTWEGWYPSCKRQITRYSLSKFCIFAFVG

InterPro domains:
  IPR001584 Integrase, catalytic core [PF13683] (24-87)
  IPR001584 Integrase, catalytic core [PS50994] (1-103)
  IPR012337 Ribonuclease H-like superfamily [SSF53098] (7-104)
  IPR036397 Ribonuclease H superfamily [G3DSA:3.30.420.10] (6-101)